Protein AF-A0A1G3DAD6-F1 (afdb_monomer_lite)

Foldseek 3Di:
DQQDQQDFPLVLCVVAVLLVVLCVVLVDDQQQQVYRPSDGLNNSCVVSVHDSVVSSVVSVVSRVVDDHDPDPRDPEDDDPLLVVLQVQLVVLCVPLAPPVVVVLVVVCVVVVHNVPDDVVSVVSNVCSNVCRHVVSNVVSVCQSRVCRRVVHYDPPSVVSVVVD

pLDDT: mean 88.67, std 10.65, range [52.56, 98.38]

Structure (mmCIF, N/CA/C/O backbone):
data_AF-A0A1G3DAD6-F1
#
_entry.id   AF-A0A1G3DAD6-F1
#
loop_
_atom_site.group_PDB
_atom_site.id
_atom_site.type_symbol
_atom_site.label_atom_id
_atom_site.label_alt_id
_atom_site.label_comp_id
_atom_site.label_asym_id
_atom_site.label_entity_id
_atom_site.label_seq_id
_atom_site.pdbx_PDB_ins_code
_atom_site.Cartn_x
_atom_site.Cartn_y
_atom_site.Cartn_z
_atom_site.occupancy
_atom_site.B_iso_or_equiv
_atom_site.auth_seq_id
_atom_site.auth_comp_id
_atom_site.auth_asym_id
_atom_site.auth_atom_id
_atom_site.pdbx_PDB_model_num
ATOM 1 N N . MET A 1 1 ? -19.060 11.931 26.616 1.00 69.62 1 MET A N 1
ATOM 2 C CA . MET A 1 1 ? -18.239 12.428 25.490 1.00 69.62 1 MET A CA 1
ATOM 3 C C . MET A 1 1 ? -19.183 12.743 24.342 1.00 69.62 1 MET A C 1
ATOM 5 O O . MET A 1 1 ? -20.101 11.965 24.143 1.00 69.62 1 MET A O 1
ATOM 9 N N . GLU A 1 2 ? -19.015 13.856 23.628 1.00 86.25 2 GLU A N 1
ATOM 10 C CA . GLU A 1 2 ? -19.844 14.143 22.447 1.00 86.25 2 GLU A CA 1
ATOM 11 C C . GLU A 1 2 ? -19.281 13.398 21.226 1.00 86.25 2 GLU A C 1
ATOM 13 O O . GLU A 1 2 ? -18.128 13.613 20.841 1.00 86.25 2 GLU A O 1
ATOM 18 N N . ILE A 1 3 ? -20.071 12.492 20.642 1.00 91.81 3 ILE A N 1
ATOM 19 C CA . ILE A 1 3 ? -19.693 11.754 19.431 1.00 91.81 3 ILE A CA 1
ATOM 20 C C . ILE A 1 3 ? -19.860 12.676 18.220 1.00 91.81 3 ILE A C 1
ATOM 22 O O . ILE A 1 3 ? -20.946 13.193 17.967 1.00 91.81 3 ILE A O 1
ATOM 26 N N . ASN A 1 4 ? -18.792 12.856 17.445 1.00 94.00 4 ASN A N 1
ATOM 27 C CA . ASN A 1 4 ? -18.797 13.659 16.227 1.00 94.00 4 ASN A CA 1
ATOM 28 C C . ASN A 1 4 ? -18.171 12.901 15.041 1.00 94.00 4 ASN A C 1
ATOM 30 O O . ASN A 1 4 ? -17.656 11.791 15.170 1.00 94.00 4 ASN A O 1
ATOM 34 N N . ARG A 1 5 ? -18.195 13.525 13.856 1.00 93.38 5 ARG A N 1
ATOM 35 C CA . ARG A 1 5 ? -17.753 12.914 12.589 1.00 93.38 5 ARG A CA 1
ATOM 36 C C . ARG A 1 5 ? -16.293 12.452 12.606 1.00 93.38 5 ARG A C 1
ATOM 38 O O . ARG A 1 5 ? -15.958 11.499 11.904 1.00 93.38 5 ARG A O 1
ATOM 45 N N . ASN A 1 6 ? -15.459 13.115 13.405 1.00 94.44 6 ASN A N 1
ATOM 46 C CA . ASN A 1 6 ? -14.029 12.854 13.539 1.00 94.44 6 ASN A CA 1
ATOM 47 C C . ASN A 1 6 ? -13.689 11.964 14.739 1.00 94.44 6 ASN A C 1
ATOM 49 O O . ASN A 1 6 ? -12.517 11.651 14.939 1.00 94.44 6 ASN A O 1
ATOM 53 N N . THR A 1 7 ? -14.677 11.562 15.544 1.00 93.44 7 THR A N 1
ATOM 54 C CA . THR A 1 7 ? -14.458 10.607 16.629 1.00 93.44 7 THR A CA 1
ATOM 55 C C . THR A 1 7 ? -13.886 9.319 16.046 1.00 93.44 7 THR A C 1
ATOM 57 O O . THR A 1 7 ? -14.425 8.768 15.085 1.00 93.44 7 THR A O 1
ATOM 60 N N . ILE A 1 8 ? -12.770 8.865 16.612 1.00 90.94 8 ILE A N 1
ATOM 61 C CA . ILE A 1 8 ? -12.072 7.664 16.165 1.00 90.94 8 ILE A CA 1
ATOM 62 C C . ILE A 1 8 ? -12.725 6.442 16.810 1.00 90.94 8 ILE A C 1
ATOM 64 O O . ILE A 1 8 ? -12.896 6.389 18.028 1.00 90.94 8 ILE A O 1
ATOM 68 N N . ILE A 1 9 ? -13.065 5.442 15.994 1.00 88.38 9 ILE A N 1
ATOM 69 C CA . ILE A 1 9 ? -13.823 4.259 16.431 1.00 88.38 9 ILE A CA 1
ATOM 70 C C . ILE A 1 9 ? -13.104 3.495 17.541 1.00 88.38 9 ILE A C 1
ATOM 72 O O . ILE A 1 9 ? -13.731 3.130 18.531 1.00 88.38 9 ILE A O 1
ATOM 76 N N . LYS A 1 10 ? -11.792 3.272 17.408 1.00 83.12 10 LYS A N 1
ATOM 77 C CA . LYS A 1 10 ? -11.017 2.551 18.430 1.00 83.12 10 LYS A CA 1
ATOM 78 C C . LYS A 1 10 ? -11.041 3.259 19.790 1.00 83.12 10 LYS A C 1
ATOM 80 O O . LYS A 1 10 ? -11.262 2.595 20.794 1.00 83.12 10 LYS A O 1
ATOM 85 N N . ASP A 1 11 ? -10.909 4.585 19.806 1.00 86.62 11 ASP A N 1
ATOM 86 C CA . ASP A 1 11 ? -10.884 5.385 21.034 1.00 86.62 11 ASP A CA 1
ATOM 87 C C . ASP A 1 11 ? -12.281 5.398 21.682 1.00 86.62 11 ASP A C 1
ATOM 89 O O . ASP A 1 11 ? -12.422 5.337 22.906 1.00 86.62 11 ASP A O 1
ATOM 93 N N . LEU A 1 12 ? -13.336 5.411 20.855 1.00 88.94 12 LEU A N 1
ATOM 94 C CA . LEU A 1 12 ? -14.717 5.275 21.315 1.00 88.94 12 LEU A CA 1
ATOM 95 C C . LEU A 1 12 ? -14.983 3.888 21.914 1.00 88.94 12 LEU A C 1
ATOM 97 O O . LEU A 1 12 ? -15.552 3.810 22.992 1.00 88.94 12 LEU A O 1
ATOM 101 N N . ILE A 1 13 ? -14.550 2.802 21.270 1.00 86.25 13 ILE A N 1
ATOM 102 C CA . ILE A 1 13 ? -14.726 1.438 21.801 1.00 86.25 13 ILE A CA 1
ATOM 103 C C . ILE A 1 13 ? -13.905 1.237 23.085 1.00 86.25 13 ILE A C 1
ATOM 105 O O . ILE A 1 13 ? -14.351 0.544 23.997 1.00 86.25 13 ILE A O 1
ATOM 109 N N . GLU A 1 14 ? -12.718 1.842 23.180 1.00 82.88 14 GLU A N 1
ATOM 110 C CA . GLU A 1 14 ? -11.865 1.767 24.372 1.00 82.88 14 GLU A CA 1
ATOM 111 C C . GLU A 1 14 ? -12.500 2.471 25.581 1.00 82.88 14 GLU A C 1
ATOM 113 O O . GLU A 1 14 ? -12.495 1.922 26.686 1.00 82.88 14 GLU A O 1
ATOM 118 N N . SER A 1 15 ? -13.094 3.650 25.363 1.00 87.25 15 SER A N 1
ATOM 119 C CA . SER A 1 15 ? -13.781 4.430 26.404 1.00 87.25 15 SER A CA 1
ATOM 120 C C . SER A 1 15 ? -15.208 3.951 26.707 1.00 87.25 15 SER A C 1
ATOM 122 O O . SER A 1 15 ? -15.651 4.059 27.848 1.00 87.25 15 SER A O 1
ATOM 124 N N . HIS A 1 16 ? -15.903 3.393 25.712 1.00 89.06 16 HIS A N 1
ATOM 125 C CA . HIS A 1 16 ? -17.308 2.980 25.750 1.00 89.06 16 HIS A CA 1
ATOM 126 C C . HIS A 1 16 ? -17.497 1.627 25.047 1.00 89.06 16 HIS A C 1
ATOM 128 O O . HIS A 1 16 ? -17.889 1.548 23.880 1.00 89.06 16 HIS A O 1
ATOM 134 N N . ARG A 1 17 ? -17.214 0.529 25.752 1.00 86.25 17 ARG A N 1
ATOM 135 C CA . ARG A 1 17 ? -17.143 -0.833 25.177 1.00 86.25 17 ARG A CA 1
ATOM 136 C C . ARG A 1 17 ? -18.477 -1.332 24.624 1.00 86.25 17 ARG A C 1
ATOM 138 O O . ARG A 1 17 ? -18.508 -2.092 23.658 1.00 86.25 17 ARG A O 1
ATOM 145 N N . GLU A 1 18 ? -19.574 -0.869 25.208 1.00 88.31 18 GLU A N 1
ATOM 146 C CA . GLU A 1 18 ? -20.958 -1.074 24.783 1.00 88.31 18 GLU A CA 1
ATOM 147 C C . GLU A 1 18 ? -21.203 -0.705 23.309 1.00 88.31 18 GLU A C 1
ATOM 149 O O . GLU A 1 18 ? -21.995 -1.353 22.619 1.00 88.31 18 GLU A O 1
ATOM 154 N N . THR A 1 19 ? -20.458 0.272 22.782 1.00 90.50 19 THR A N 1
ATOM 155 C CA . THR A 1 19 ? -20.590 0.740 21.395 1.00 90.50 19 THR A CA 1
ATOM 156 C C . THR A 1 19 ? -20.178 -0.305 20.360 1.00 90.50 19 THR A C 1
ATOM 158 O O . THR A 1 19 ? -20.648 -0.262 19.221 1.00 90.50 19 THR A O 1
ATOM 161 N N . LEU A 1 20 ? -19.372 -1.306 20.742 1.00 87.00 20 LEU A N 1
ATOM 162 C CA . LEU A 1 20 ? -18.972 -2.390 19.846 1.00 87.00 20 LEU A CA 1
ATOM 163 C C . LEU A 1 20 ? -20.180 -3.113 19.242 1.00 87.00 20 LEU A C 1
ATOM 165 O O . LEU A 1 20 ? -20.150 -3.480 18.068 1.00 87.00 20 LEU A O 1
ATOM 169 N N . ALA A 1 21 ? -21.227 -3.355 20.034 1.00 85.88 21 ALA A N 1
ATOM 170 C CA . ALA A 1 21 ? -22.404 -4.086 19.572 1.00 85.88 21 ALA A CA 1
ATOM 171 C C . ALA A 1 21 ? -23.109 -3.350 18.421 1.00 85.88 21 ALA A C 1
ATOM 173 O O . ALA A 1 21 ? -23.553 -3.985 17.462 1.00 85.88 21 ALA A O 1
ATOM 174 N N . VAL A 1 22 ? -23.132 -2.015 18.482 1.00 90.62 22 VAL A N 1
ATOM 175 C CA . VAL A 1 22 ? -23.671 -1.151 17.425 1.00 90.62 22 VAL A CA 1
ATOM 176 C C . VAL A 1 22 ? -22.814 -1.266 16.169 1.00 90.62 22 VAL A C 1
ATOM 178 O O . VAL A 1 22 ? -23.329 -1.533 15.089 1.00 90.62 22 VAL A O 1
ATOM 181 N N . PHE A 1 23 ? -21.492 -1.166 16.292 1.00 89.25 23 PHE A N 1
ATOM 182 C CA . PHE A 1 23 ? -20.612 -1.326 15.136 1.00 89.25 23 PHE A CA 1
ATOM 183 C C . PHE A 1 23 ? -20.692 -2.731 14.510 1.00 89.25 23 PHE A C 1
ATOM 185 O O . PHE A 1 23 ? -20.735 -2.859 13.285 1.00 89.25 23 PHE A O 1
ATOM 192 N N . LYS A 1 24 ? -20.782 -3.794 15.324 1.00 86.12 24 LYS A N 1
ATOM 193 C CA . LYS A 1 24 ? -20.973 -5.180 14.852 1.00 86.12 24 LYS A CA 1
ATOM 194 C C . LYS A 1 24 ? -22.268 -5.343 14.051 1.00 86.12 24 LYS A C 1
ATOM 196 O O . LYS A 1 24 ? -22.256 -6.047 13.044 1.00 86.12 24 LYS A O 1
ATOM 201 N N . LYS A 1 25 ? -23.360 -4.677 14.453 1.00 89.06 25 LYS A N 1
ATOM 202 C CA . LYS A 1 25 ? -24.635 -4.663 13.708 1.00 89.06 25 LYS A CA 1
ATOM 203 C C . LYS A 1 25 ? -24.457 -4.143 12.276 1.00 89.06 25 LYS A C 1
ATOM 205 O O . LYS A 1 25 ? -25.117 -4.641 11.371 1.00 89.06 25 LYS A O 1
ATOM 210 N N . TYR A 1 26 ? -23.534 -3.207 12.064 1.00 88.81 26 TYR A N 1
ATOM 211 C CA . TYR A 1 26 ? -23.205 -2.634 10.754 1.00 88.81 26 TYR A CA 1
ATOM 212 C C . TYR A 1 26 ? -22.006 -3.305 10.065 1.00 88.81 26 TYR A C 1
ATOM 214 O O . TYR A 1 26 ? -21.357 -2.718 9.200 1.00 88.81 26 TYR A O 1
ATOM 222 N N . ASN A 1 27 ? -21.719 -4.560 10.419 1.00 81.75 27 ASN A N 1
ATOM 223 C CA . ASN A 1 27 ? -20.632 -5.356 9.850 1.00 81.75 27 ASN A CA 1
ATOM 224 C C . ASN A 1 27 ? -19.238 -4.750 10.061 1.00 81.75 27 ASN A C 1
ATOM 226 O O . ASN A 1 27 ? -18.341 -4.991 9.249 1.00 81.75 27 ASN A O 1
ATOM 230 N N . LEU A 1 28 ? -19.017 -3.999 11.149 1.00 76.12 28 LEU A N 1
ATOM 231 C CA . LEU A 1 28 ? -17.650 -3.692 11.552 1.00 76.12 28 LEU A CA 1
ATOM 232 C C . LEU A 1 28 ? -16.946 -5.008 11.885 1.00 76.12 28 LEU A C 1
ATOM 234 O O . LEU A 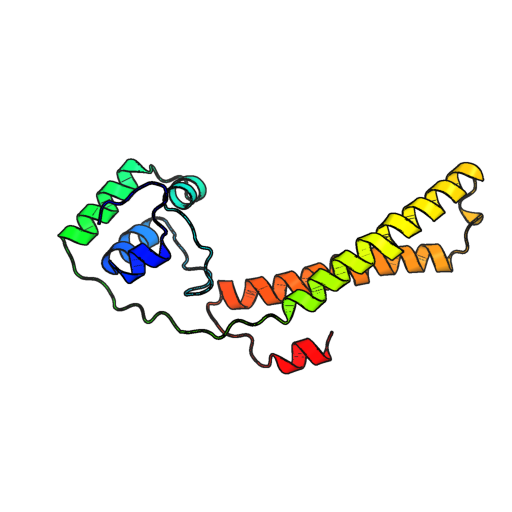1 28 ? -17.181 -5.638 12.919 1.00 76.12 28 LEU A O 1
ATOM 238 N N . VAL A 1 29 ? -16.029 -5.391 11.010 1.00 65.75 29 VAL A N 1
ATOM 239 C CA . VAL A 1 29 ? -14.962 -6.314 11.354 1.00 65.75 29 VAL A CA 1
ATOM 240 C C . VAL A 1 29 ? -13.890 -5.456 12.000 1.00 65.75 29 VAL A C 1
ATOM 242 O O . VAL A 1 29 ? -13.395 -4.528 11.363 1.00 65.75 29 VAL A O 1
ATOM 245 N N . ILE A 1 30 ? -13.504 -5.751 13.244 1.00 63.12 30 ILE A N 1
ATOM 246 C CA . ILE A 1 30 ? -12.297 -5.146 13.821 1.00 63.12 30 ILE A CA 1
ATOM 247 C C . ILE A 1 30 ? -11.089 -5.763 13.099 1.00 63.12 30 ILE A C 1
ATOM 249 O O . ILE A 1 30 ? -10.393 -6.636 13.618 1.00 63.12 30 ILE A O 1
ATOM 253 N N . ALA A 1 31 ? -10.867 -5.352 11.854 1.00 52.56 31 ALA A N 1
ATOM 254 C CA . ALA A 1 31 ? -9.704 -5.721 11.078 1.00 52.56 31 ALA A CA 1
ATOM 255 C C . ALA A 1 31 ? -8.512 -4.978 11.684 1.00 52.56 31 ALA A C 1
ATOM 257 O O . ALA A 1 31 ? -8.415 -3.757 11.598 1.00 52.56 31 ALA A O 1
ATOM 258 N N . GLY A 1 32 ? -7.610 -5.711 12.332 1.00 52.66 32 GLY A N 1
ATOM 259 C CA . GLY A 1 32 ? -6.395 -5.146 12.916 1.00 52.66 32 GLY A CA 1
ATOM 260 C C . GLY A 1 32 ? -6.369 -5.048 14.432 1.00 52.66 32 GLY A C 1
ATOM 261 O O . GLY A 1 32 ? -5.270 -4.912 14.958 1.00 52.66 32 GLY A O 1
ATOM 262 N N . GLY A 1 33 ? -7.497 -5.115 15.147 1.00 64.69 33 GLY A N 1
ATOM 263 C CA . GLY A 1 33 ? -7.503 -4.828 16.592 1.00 64.69 33 GLY A CA 1
ATOM 264 C C . GLY A 1 33 ? -6.833 -3.478 16.889 1.00 64.69 33 GLY A C 1
ATOM 265 O O . GLY A 1 33 ? -7.152 -2.480 16.247 1.00 64.69 33 GLY A O 1
ATOM 266 N N . VAL A 1 34 ? -5.820 -3.467 17.768 1.00 55.28 34 VAL A N 1
ATOM 267 C CA . VAL A 1 34 ? -4.938 -2.300 18.022 1.00 55.28 34 VAL A CA 1
ATOM 268 C C . VAL A 1 34 ? -4.224 -1.749 16.775 1.00 55.28 34 VAL A C 1
ATOM 270 O O . VAL A 1 34 ? -3.755 -0.614 16.787 1.00 55.28 34 VAL A O 1
ATOM 273 N N . ARG A 1 35 ? -4.109 -2.539 15.700 1.00 58.38 35 ARG A N 1
ATOM 274 C CA . ARG A 1 35 ? -3.494 -2.170 14.412 1.00 58.38 35 ARG A CA 1
ATOM 275 C C . ARG A 1 35 ? -4.511 -1.790 13.333 1.00 58.38 35 ARG A C 1
ATOM 277 O O . ARG A 1 35 ? -4.114 -1.633 12.175 1.00 58.38 35 ARG A O 1
ATOM 284 N N . GLY A 1 36 ? -5.798 -1.726 13.675 1.00 66.12 36 GLY A N 1
ATOM 285 C CA . GLY A 1 36 ? -6.812 -1.195 12.773 1.00 66.12 36 GLY A CA 1
ATOM 286 C C . GLY A 1 36 ? -6.504 0.264 12.416 1.00 66.12 36 GLY A C 1
ATOM 287 O O . GLY A 1 36 ? -5.774 0.939 13.151 1.00 66.12 36 GLY A O 1
ATOM 288 N N . PRO A 1 37 ? -6.999 0.766 11.277 1.00 70.94 37 PRO A N 1
ATOM 289 C CA . PRO A 1 37 ? -6.832 2.171 10.933 1.00 70.94 37 PRO A CA 1
ATOM 290 C C . PRO A 1 37 ? -7.437 3.078 12.019 1.00 70.94 37 PRO A C 1
ATOM 292 O O . PRO A 1 37 ? -8.410 2.713 12.680 1.00 70.94 37 PRO A O 1
ATOM 295 N N . ASN A 1 38 ? -6.879 4.284 12.187 1.00 82.88 38 ASN A N 1
ATOM 296 C CA . ASN A 1 38 ? -7.506 5.349 12.979 1.00 82.88 38 ASN A CA 1
ATOM 297 C C . ASN A 1 38 ? -8.717 5.880 12.206 1.00 82.88 38 ASN A C 1
ATOM 299 O O . ASN A 1 38 ? -8.656 6.939 11.586 1.00 82.88 38 ASN A O 1
ATOM 303 N N . GLU A 1 39 ? -9.774 5.081 12.175 1.00 86.62 39 GLU A N 1
ATOM 304 C CA . GLU A 1 39 ? -10.943 5.303 11.343 1.00 86.62 39 GLU A CA 1
ATOM 305 C C . GLU A 1 39 ? -11.929 6.260 12.029 1.00 86.62 39 GLU A C 1
ATOM 307 O O . GLU A 1 39 ? -12.406 5.956 13.129 1.00 86.62 39 GLU A O 1
ATOM 312 N N . PRO A 1 40 ? -12.249 7.412 11.408 1.00 92.88 40 PRO A N 1
ATOM 313 C CA . PRO A 1 40 ? -13.315 8.286 11.881 1.00 92.88 40 PRO A CA 1
ATOM 314 C C . PRO A 1 40 ? -14.696 7.665 11.651 1.00 92.88 40 PRO A C 1
ATOM 316 O O . PRO A 1 40 ? -14.939 7.067 10.601 1.00 92.88 40 PRO A O 1
ATOM 319 N N . ILE A 1 41 ? -15.647 7.903 12.558 1.00 92.19 41 ILE A N 1
ATOM 320 C CA . ILE A 1 41 ? -17.032 7.405 12.431 1.00 92.19 41 ILE A CA 1
ATOM 321 C C . ILE A 1 41 ? -17.680 7.815 11.105 1.00 92.19 41 ILE A C 1
ATOM 323 O O . ILE A 1 41 ? -18.397 7.021 10.500 1.00 92.19 41 ILE A O 1
ATOM 327 N N . ALA A 1 42 ? -17.426 9.030 10.609 1.00 93.19 42 ALA A N 1
ATOM 328 C CA . ALA A 1 42 ? -17.988 9.460 9.330 1.00 93.19 42 ALA A CA 1
ATOM 329 C C . ALA A 1 42 ? -17.452 8.657 8.134 1.00 93.19 42 ALA A C 1
ATOM 331 O O . ALA A 1 42 ? -18.176 8.464 7.156 1.00 93.19 42 ALA A O 1
ATOM 332 N N . PHE A 1 43 ? -16.200 8.195 8.201 1.00 91.69 43 PHE A N 1
ATOM 333 C CA . PHE A 1 43 ? -15.640 7.329 7.170 1.00 91.69 43 PHE A CA 1
ATOM 334 C C . PHE A 1 43 ? -16.296 5.950 7.220 1.00 91.69 43 PHE A C 1
ATOM 336 O O . PHE A 1 43 ? -16.756 5.483 6.183 1.00 91.69 43 PHE A O 1
ATOM 343 N N . PHE A 1 44 ? -16.430 5.365 8.412 1.00 90.50 44 PHE A N 1
ATOM 344 C CA . PHE A 1 44 ? -17.126 4.093 8.609 1.00 90.50 44 PHE A CA 1
ATOM 345 C C . PHE A 1 44 ? -18.565 4.142 8.101 1.00 90.50 44 PHE A C 1
ATOM 347 O O . PHE A 1 44 ? -18.961 3.317 7.285 1.00 90.50 44 PHE A O 1
ATOM 354 N N . ALA A 1 45 ? -19.328 5.157 8.518 1.00 92.31 45 ALA A N 1
ATOM 355 C CA . ALA A 1 45 ? -20.708 5.353 8.086 1.00 92.31 45 ALA A CA 1
ATOM 356 C C . ALA A 1 45 ? -20.807 5.387 6.553 1.00 92.31 45 ALA A C 1
ATOM 358 O O . ALA A 1 45 ? -21.629 4.701 5.957 1.00 92.31 45 ALA A O 1
ATOM 359 N N . LYS A 1 46 ? -19.892 6.107 5.893 1.00 92.25 46 LYS A N 1
ATOM 360 C CA . LYS A 1 46 ? -19.829 6.154 4.430 1.00 92.25 46 LYS A CA 1
ATOM 361 C C . LYS A 1 46 ? -19.427 4.813 3.805 1.00 92.25 46 LYS A C 1
ATOM 363 O O . LYS A 1 46 ? -20.029 4.416 2.815 1.00 92.25 46 LYS A O 1
ATOM 368 N N . ALA A 1 47 ? -18.403 4.148 4.335 1.00 88.50 47 ALA A N 1
ATOM 369 C CA . ALA A 1 47 ? -17.864 2.903 3.787 1.00 88.50 47 ALA A CA 1
ATOM 370 C C . ALA A 1 47 ? -18.826 1.715 3.949 1.00 88.50 47 ALA A C 1
ATOM 372 O O . ALA A 1 47 ? -18.823 0.811 3.120 1.00 88.50 47 ALA A O 1
ATOM 373 N N . HIS A 1 48 ? -19.655 1.745 4.993 1.00 88.25 48 HIS A N 1
ATOM 374 C CA . HIS A 1 48 ? -20.647 0.720 5.315 1.00 88.25 48 HIS A CA 1
ATOM 375 C C . HIS A 1 48 ? -22.077 1.112 4.902 1.00 88.25 48 HIS A C 1
ATOM 377 O O . HIS A 1 48 ? -23.019 0.407 5.256 1.00 88.25 48 HIS A O 1
ATOM 383 N N . GLU A 1 49 ? -22.240 2.223 4.172 1.00 91.25 49 GLU A N 1
ATOM 384 C CA . GLU A 1 49 ? -23.535 2.750 3.709 1.00 91.25 49 GLU A CA 1
ATOM 385 C C . GLU A 1 49 ? -24.572 2.915 4.840 1.00 91.25 49 GLU A C 1
ATOM 387 O O . GLU A 1 49 ? -25.767 2.674 4.674 1.00 91.25 49 GLU A O 1
ATOM 392 N N . VAL A 1 50 ? -24.105 3.352 6.010 1.00 92.12 50 VAL A N 1
ATOM 393 C CA . VAL A 1 50 ? -24.922 3.625 7.196 1.00 92.12 50 VAL A CA 1
ATOM 394 C C . VAL A 1 50 ? -25.161 5.125 7.314 1.00 92.12 50 VAL A C 1
ATOM 396 O O . VAL A 1 50 ? -24.235 5.928 7.183 1.00 92.12 50 VAL A O 1
ATOM 399 N N . ASP A 1 51 ? -26.399 5.518 7.609 1.00 95.06 51 ASP A N 1
ATOM 400 C CA . ASP A 1 51 ? -26.704 6.908 7.936 1.00 95.06 51 ASP A CA 1
ATOM 401 C C . ASP A 1 51 ? -25.971 7.340 9.217 1.00 95.06 51 ASP A C 1
ATOM 403 O O . ASP A 1 51 ? -26.060 6.694 10.264 1.00 95.06 51 ASP A O 1
ATOM 407 N N . TYR A 1 52 ? -25.232 8.446 9.127 1.00 93.81 52 TYR A N 1
ATOM 408 C CA . TYR A 1 52 ? -24.374 8.915 10.213 1.00 93.81 52 TYR A CA 1
ATOM 409 C C . TYR A 1 52 ? -25.180 9.298 11.461 1.00 93.81 52 TYR A C 1
ATOM 411 O O . TYR A 1 52 ? -24.784 8.942 12.570 1.00 93.81 52 TYR A O 1
ATOM 419 N N . ASP A 1 53 ? -26.302 10.001 11.297 1.00 95.12 53 ASP A N 1
ATOM 420 C CA . ASP A 1 53 ? -27.090 10.495 12.430 1.00 95.12 53 ASP A CA 1
ATOM 421 C C . ASP A 1 53 ? -27.785 9.335 13.160 1.00 95.12 53 ASP A C 1
ATOM 423 O O . ASP A 1 53 ? -27.795 9.279 14.392 1.00 95.12 53 ASP A O 1
ATOM 427 N N . THR A 1 54 ? -28.273 8.350 12.404 1.00 94.81 54 THR A N 1
ATOM 428 C CA . THR A 1 54 ? -28.806 7.089 12.934 1.00 94.81 54 THR A CA 1
ATOM 429 C C . THR A 1 54 ? -27.740 6.313 13.706 1.00 94.81 54 THR A C 1
ATOM 431 O O . THR A 1 54 ? -27.993 5.877 14.829 1.00 94.81 54 THR A O 1
ATOM 434 N N . LEU A 1 55 ? -26.530 6.183 13.151 1.00 94.44 55 LEU A N 1
ATOM 435 C CA . LEU A 1 55 ? -25.416 5.514 13.823 1.00 94.44 55 LEU A CA 1
ATOM 436 C C . LEU A 1 55 ? -25.060 6.205 15.146 1.00 94.44 55 LEU A C 1
ATOM 438 O O . LEU A 1 55 ? -24.944 5.540 16.172 1.00 94.44 55 LEU A O 1
ATOM 442 N N . VAL A 1 56 ? -24.918 7.534 15.151 1.00 95.62 56 VAL A N 1
ATOM 443 C CA . VAL A 1 56 ? -24.602 8.301 16.368 1.00 95.62 56 VAL A CA 1
ATOM 444 C C . VAL A 1 56 ? -25.696 8.162 17.420 1.00 95.62 56 VAL A C 1
ATOM 446 O O . VAL A 1 56 ? -25.389 8.025 18.604 1.00 95.62 56 VAL A O 1
ATOM 449 N N . LYS A 1 57 ? -26.967 8.159 17.010 1.00 95.31 57 LYS A N 1
ATOM 450 C CA . LYS A 1 57 ? -28.086 7.925 17.923 1.00 95.31 57 LYS A CA 1
ATOM 451 C C . LYS A 1 57 ? -27.974 6.557 18.602 1.00 95.31 57 LYS A C 1
ATOM 453 O O . LYS A 1 57 ? -28.004 6.497 19.826 1.00 95.31 57 LYS A O 1
ATOM 458 N N . GLU A 1 58 ? -27.773 5.486 17.834 1.00 94.38 58 GLU A N 1
ATOM 459 C CA . GLU A 1 58 ? -27.629 4.131 18.386 1.00 94.38 58 GLU A CA 1
ATOM 460 C C . GLU A 1 58 ? -26.398 3.991 19.295 1.00 94.38 58 GLU A C 1
ATOM 462 O O . GLU A 1 58 ? -26.453 3.297 20.310 1.00 94.38 58 GLU A O 1
ATOM 467 N N . LEU A 1 59 ? -25.291 4.669 18.967 1.00 93.94 59 LEU A N 1
ATOM 468 C CA . LEU A 1 59 ? -24.096 4.705 19.814 1.00 93.94 59 LEU A CA 1
ATOM 469 C C . LEU A 1 59 ? -24.376 5.379 21.163 1.00 93.94 59 LEU A C 1
ATOM 471 O O . LEU A 1 59 ? -23.978 4.847 22.196 1.00 93.94 59 LEU A O 1
ATOM 475 N N . ASN A 1 60 ? -25.079 6.515 21.171 1.00 95.19 60 ASN A N 1
ATOM 476 C CA . ASN A 1 60 ? -25.461 7.190 22.413 1.00 95.19 60 ASN A CA 1
ATOM 477 C C . ASN A 1 60 ? -26.443 6.347 23.242 1.00 95.19 60 ASN A C 1
ATOM 479 O O . ASN A 1 60 ? -26.250 6.208 24.446 1.00 95.19 60 ASN A O 1
ATOM 483 N N . GLU A 1 61 ? -27.438 5.720 22.607 1.00 94.25 61 GLU A N 1
ATOM 484 C CA . GLU A 1 61 ? -28.373 4.807 23.285 1.00 94.25 61 GLU A CA 1
ATOM 485 C C . GLU A 1 61 ? -27.645 3.614 23.927 1.00 94.25 61 GLU A C 1
ATOM 487 O O . GLU A 1 61 ? -27.983 3.198 25.038 1.00 94.25 61 GLU A O 1
ATOM 492 N N . ALA A 1 62 ? -26.621 3.068 23.260 1.00 91.88 62 ALA A N 1
ATOM 493 C CA . ALA A 1 62 ? -25.790 2.008 23.825 1.00 91.88 62 ALA A CA 1
ATOM 494 C C . ALA A 1 62 ? -25.025 2.487 25.070 1.00 91.88 62 ALA A C 1
ATOM 496 O O . ALA A 1 62 ? -25.027 1.783 26.079 1.00 91.88 62 ALA A O 1
ATOM 497 N N . ILE A 1 63 ? -24.438 3.690 25.019 1.00 92.88 63 ILE A N 1
ATOM 498 C CA . ILE A 1 63 ? -23.734 4.322 26.150 1.00 92.88 63 ILE A CA 1
ATOM 499 C C . ILE A 1 63 ? -24.672 4.532 27.344 1.00 92.88 63 ILE A C 1
ATOM 501 O O . ILE A 1 63 ? -24.307 4.216 28.474 1.00 92.88 63 ILE A O 1
ATOM 505 N N . GLU A 1 64 ? -25.891 5.023 27.111 1.00 92.69 64 GLU A N 1
ATOM 506 C CA . GLU A 1 64 ? -26.883 5.246 28.172 1.00 92.69 64 GLU A CA 1
ATOM 507 C C . GLU A 1 64 ? -27.360 3.944 28.816 1.00 92.69 64 GLU A C 1
ATOM 509 O O . GLU A 1 64 ? -27.497 3.859 30.038 1.00 92.69 64 GLU A O 1
ATOM 514 N N . LYS A 1 65 ? -27.613 2.917 27.997 1.00 91.00 65 LYS A N 1
ATOM 515 C CA . LYS A 1 65 ? -28.045 1.602 28.478 1.00 91.00 65 LYS A CA 1
ATOM 516 C C . LYS A 1 65 ? -26.953 0.913 29.296 1.00 91.00 65 LYS A C 1
ATOM 518 O O . LYS A 1 65 ? -27.265 0.167 30.227 1.00 91.00 65 LYS A O 1
ATOM 523 N N . GLY A 1 66 ? -25.694 1.167 28.944 1.00 84.38 66 GLY A N 1
ATOM 524 C CA . GLY A 1 66 ? -24.530 0.535 29.538 1.00 84.38 66 GLY A CA 1
ATOM 525 C C . GLY A 1 66 ? -24.486 -0.980 29.317 1.00 84.38 66 GLY A C 1
ATOM 526 O O . GLY A 1 66 ? -25.352 -1.592 28.685 1.00 84.38 66 GLY A O 1
ATOM 527 N N . GLY A 1 67 ? -23.445 -1.597 29.877 1.00 76.12 67 GLY A N 1
ATOM 528 C CA . GLY A 1 67 ? -23.162 -3.020 29.700 1.00 76.12 67 GLY A CA 1
ATOM 529 C C . GLY A 1 67 ? -22.478 -3.325 28.366 1.00 76.12 67 GLY A C 1
ATOM 530 O O . GLY A 1 67 ? -22.738 -2.711 27.347 1.00 76.12 67 GLY A O 1
ATOM 531 N N . GLY A 1 68 ? -21.580 -4.301 28.351 1.00 67.75 68 GLY A N 1
ATOM 532 C CA . GLY A 1 68 ? -20.824 -4.654 27.156 1.00 67.75 68 GLY A CA 1
ATOM 533 C C . GLY A 1 68 ? -19.921 -5.839 27.437 1.00 67.75 68 GLY A C 1
ATOM 534 O O . GLY A 1 68 ? -19.511 -6.061 28.578 1.00 67.75 68 GLY A O 1
ATOM 535 N N . GLU A 1 69 ? -19.629 -6.626 26.407 1.00 65.00 69 GLU A N 1
ATOM 536 C CA . GLU A 1 69 ? -18.641 -7.690 26.541 1.00 65.00 69 GLU A CA 1
ATOM 537 C C . GLU A 1 69 ? -17.257 -7.082 26.772 1.00 65.00 69 GLU A C 1
ATOM 539 O O . GLU A 1 69 ? -16.863 -6.104 26.130 1.00 65.00 69 GLU A O 1
ATOM 544 N N . HIS A 1 70 ? -16.493 -7.688 27.679 1.00 62.44 70 HIS A N 1
ATOM 545 C CA . HIS A 1 70 ? -15.083 -7.369 27.807 1.00 62.44 70 HIS A CA 1
ATOM 546 C C . HIS A 1 70 ? -14.356 -7.862 26.552 1.00 62.44 70 HIS A C 1
ATOM 548 O O . HIS A 1 70 ? -14.039 -9.045 26.437 1.00 62.44 70 HIS A O 1
ATOM 554 N N . ILE A 1 71 ? -14.063 -6.960 25.617 1.00 64.19 71 ILE A N 1
ATOM 555 C CA . ILE A 1 71 ? -13.125 -7.262 24.539 1.00 64.19 71 ILE A CA 1
ATOM 556 C C . ILE A 1 71 ? -11.727 -7.142 25.126 1.00 64.19 71 ILE A C 1
ATOM 558 O O . ILE A 1 71 ? -11.268 -6.048 25.456 1.00 64.19 71 ILE A O 1
ATOM 562 N N . GLU A 1 72 ? -11.038 -8.266 25.265 1.00 63.44 72 GLU A N 1
ATOM 563 C CA . GLU A 1 72 ? -9.593 -8.221 25.422 1.00 63.44 72 GLU A CA 1
ATOM 564 C C . GLU A 1 72 ? -9.014 -7.770 24.080 1.00 63.44 72 GLU A C 1
ATOM 566 O O . GLU A 1 72 ? -9.084 -8.494 23.087 1.00 63.44 72 GLU A O 1
ATOM 571 N N . ILE A 1 73 ? -8.525 -6.531 24.014 1.00 64.31 73 ILE A N 1
ATOM 572 C CA . ILE A 1 73 ? -7.811 -6.061 22.833 1.00 64.31 73 ILE A CA 1
ATOM 573 C C . ILE A 1 73 ? -6.369 -6.554 22.994 1.00 64.31 73 ILE A C 1
ATOM 575 O O . ILE A 1 73 ? -5.658 -6.046 23.865 1.00 64.31 73 ILE A O 1
ATOM 579 N N . PRO A 1 74 ? -5.920 -7.558 22.219 1.00 64.62 74 PRO A N 1
ATOM 580 C CA . PRO A 1 74 ? -4.579 -8.087 22.388 1.00 64.62 74 PRO A CA 1
ATOM 581 C C . PRO A 1 74 ? -3.561 -6.995 22.058 1.00 64.62 74 PRO A C 1
ATOM 583 O O . PRO A 1 74 ? -3.623 -6.359 21.002 1.00 64.62 74 PRO A O 1
ATOM 586 N N . MET A 1 75 ? -2.612 -6.779 22.966 1.00 67.25 75 MET A N 1
ATOM 587 C CA . MET A 1 75 ? -1.470 -5.908 22.717 1.00 67.25 75 MET A CA 1
ATOM 588 C C . MET A 1 75 ? -0.499 -6.661 21.805 1.00 67.25 75 MET A C 1
ATOM 590 O O . MET A 1 75 ? 0.201 -7.565 22.248 1.00 67.25 75 MET A O 1
ATOM 594 N N . LEU A 1 76 ? -0.516 -6.333 20.512 1.00 72.81 76 LEU A N 1
ATOM 595 C CA . LEU A 1 76 ? 0.306 -6.994 19.497 1.00 72.81 76 LEU A CA 1
ATOM 596 C C . LEU A 1 76 ? 1.516 -6.123 19.144 1.00 72.81 76 LEU A C 1
ATOM 598 O O . LEU A 1 76 ? 1.358 -4.965 18.756 1.00 72.81 76 LEU A O 1
ATOM 602 N N . GLU A 1 77 ? 2.718 -6.688 19.180 1.00 79.56 77 GLU A N 1
ATOM 603 C CA . GLU A 1 77 ? 3.956 -5.980 18.843 1.00 79.56 77 GLU A CA 1
ATOM 604 C C . GLU A 1 77 ? 4.015 -5.707 17.335 1.00 79.56 77 GLU A C 1
ATOM 606 O O . GLU A 1 77 ? 3.952 -6.644 16.543 1.00 79.56 77 GLU A O 1
ATOM 611 N N . GLU A 1 78 ? 4.138 -4.453 16.898 1.00 74.88 78 GLU A N 1
ATOM 612 C CA . GLU A 1 78 ? 4.193 -4.098 15.472 1.00 74.88 78 GLU A CA 1
ATOM 613 C C . GLU A 1 78 ? 5.357 -4.794 14.733 1.00 74.88 78 GLU A C 1
ATOM 615 O O . GLU A 1 78 ? 6.491 -4.795 15.201 1.00 74.88 78 GLU A O 1
ATOM 620 N N . ASP A 1 79 ? 5.086 -5.360 13.550 1.00 83.50 79 ASP A N 1
ATOM 621 C CA . ASP A 1 79 ? 6.121 -5.887 12.652 1.00 83.50 79 ASP A CA 1
ATOM 622 C C . ASP A 1 79 ? 6.302 -4.957 11.445 1.00 83.50 79 ASP A C 1
ATOM 624 O O . ASP A 1 79 ? 5.333 -4.621 10.755 1.00 83.50 79 ASP A O 1
ATOM 628 N N . LYS A 1 80 ? 7.553 -4.562 11.187 1.00 87.94 80 LYS A N 1
ATOM 629 C CA . LYS A 1 80 ? 7.970 -3.669 10.093 1.00 87.94 80 LYS A CA 1
ATOM 630 C C . LYS A 1 80 ? 8.752 -4.381 8.988 1.00 87.94 80 LYS A C 1
ATOM 632 O O . LYS A 1 80 ? 9.242 -3.730 8.069 1.00 87.94 80 LYS A O 1
ATOM 637 N N . SER A 1 81 ? 8.829 -5.713 9.026 1.00 90.44 81 SER A N 1
ATOM 638 C CA . SER A 1 81 ? 9.459 -6.538 7.982 1.00 90.44 81 SER A CA 1
ATOM 639 C C . SER A 1 81 ? 8.937 -6.204 6.578 1.00 90.44 81 SER A C 1
ATOM 641 O O . SER A 1 81 ? 9.713 -6.165 5.625 1.00 90.44 81 SER A O 1
ATOM 643 N N . TYR A 1 82 ? 7.646 -5.870 6.459 1.00 91.88 82 TYR A N 1
ATOM 644 C CA . TYR A 1 82 ? 7.007 -5.477 5.200 1.00 91.88 82 TYR A CA 1
ATOM 645 C C . TYR A 1 82 ? 7.643 -4.247 4.527 1.00 91.88 82 TYR A C 1
ATOM 647 O O . TYR A 1 82 ? 7.640 -4.155 3.298 1.00 91.88 82 TYR A O 1
ATOM 655 N N . GLU A 1 83 ? 8.204 -3.308 5.301 1.00 93.50 83 GLU A N 1
ATOM 656 C CA . GLU A 1 83 ? 8.744 -2.057 4.762 1.00 93.50 83 GLU A CA 1
ATOM 657 C C . GLU A 1 83 ? 9.910 -2.304 3.807 1.00 93.50 83 GLU A C 1
ATOM 659 O O . GLU A 1 83 ? 10.040 -1.592 2.814 1.00 93.50 83 GLU A O 1
ATOM 664 N N . LYS A 1 84 ? 10.750 -3.309 4.090 1.00 94.94 84 LYS A N 1
ATOM 665 C CA . LYS A 1 84 ? 11.903 -3.649 3.245 1.00 94.94 84 LYS A CA 1
ATOM 666 C C . LYS A 1 84 ? 11.444 -4.055 1.848 1.00 94.94 84 LYS A C 1
ATOM 668 O O . LYS A 1 84 ? 11.936 -3.519 0.862 1.00 94.94 84 LYS A O 1
ATOM 67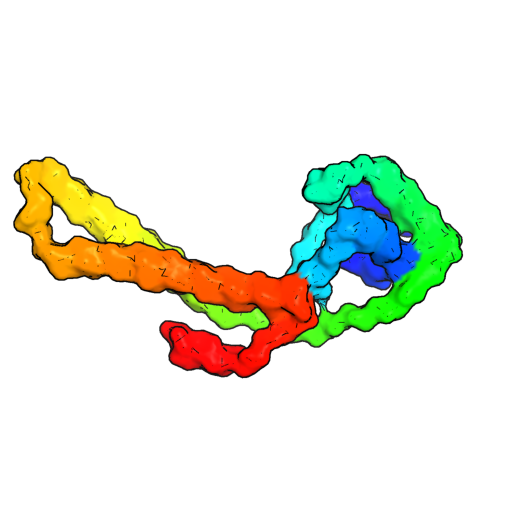3 N N . PHE A 1 85 ? 10.444 -4.930 1.775 1.00 96.62 85 PHE A N 1
ATOM 674 C CA . PHE A 1 85 ? 9.869 -5.395 0.516 1.00 96.62 85 PHE A CA 1
ATOM 675 C C . PHE A 1 85 ? 9.272 -4.237 -0.292 1.00 96.62 85 PHE A C 1
ATOM 677 O O . PHE A 1 85 ? 9.623 -4.065 -1.455 1.00 96.62 85 PHE A O 1
ATOM 684 N N . VAL A 1 86 ? 8.439 -3.393 0.329 1.00 96.88 86 VAL A N 1
ATOM 685 C CA . VAL A 1 86 ? 7.789 -2.271 -0.374 1.00 96.88 86 VAL A CA 1
ATOM 686 C C . VAL A 1 86 ? 8.802 -1.209 -0.811 1.00 96.88 86 VAL A C 1
ATOM 688 O O . VAL A 1 86 ? 8.757 -0.759 -1.955 1.00 96.88 86 VAL A O 1
ATOM 691 N N . LYS A 1 87 ? 9.746 -0.818 0.056 1.00 97.38 87 LYS A N 1
ATOM 692 C CA . LYS A 1 87 ? 10.779 0.173 -0.295 1.00 97.38 87 LYS A CA 1
ATOM 693 C C . LYS A 1 87 ? 11.640 -0.319 -1.455 1.00 97.38 87 LYS A C 1
ATOM 695 O O . LYS A 1 87 ? 11.879 0.436 -2.393 1.00 97.38 87 LYS A O 1
ATOM 700 N N . THR A 1 88 ? 12.047 -1.584 -1.437 1.00 97.38 88 THR A N 1
ATOM 701 C CA . THR A 1 88 ? 12.843 -2.173 -2.520 1.00 97.38 88 THR A CA 1
ATOM 702 C C . THR A 1 88 ? 12.040 -2.317 -3.802 1.00 97.38 88 THR A C 1
ATOM 704 O O . THR A 1 88 ? 12.565 -2.008 -4.868 1.00 97.38 88 THR A O 1
ATOM 707 N N . ALA A 1 89 ? 10.755 -2.665 -3.718 1.00 98.06 89 ALA A N 1
ATOM 708 C CA . ALA A 1 89 ? 9.865 -2.665 -4.873 1.00 98.06 89 ALA A CA 1
ATOM 709 C C . ALA A 1 89 ? 9.770 -1.279 -5.530 1.00 98.06 89 ALA A C 1
ATOM 711 O O . ALA A 1 89 ? 9.833 -1.168 -6.754 1.00 98.06 89 ALA A O 1
ATOM 712 N N . ILE A 1 90 ? 9.672 -0.217 -4.720 1.00 98.19 90 ILE A N 1
ATOM 713 C CA . ILE A 1 90 ? 9.658 1.173 -5.196 1.00 98.19 90 ILE A CA 1
ATOM 714 C C . ILE A 1 90 ? 11.005 1.547 -5.832 1.00 98.19 90 ILE A C 1
ATOM 716 O O . ILE A 1 90 ? 11.043 2.135 -6.911 1.00 98.19 90 ILE A O 1
ATOM 720 N N . ILE A 1 91 ? 12.126 1.187 -5.206 1.00 98.19 91 ILE A N 1
ATOM 721 C CA . ILE A 1 91 ? 13.455 1.466 -5.765 1.00 98.19 91 ILE A CA 1
ATOM 722 C C . ILE A 1 91 ? 13.629 0.752 -7.111 1.00 98.19 91 ILE A C 1
ATOM 724 O O . ILE A 1 91 ? 14.027 1.383 -8.091 1.00 98.19 91 ILE A O 1
ATOM 728 N N . LEU A 1 92 ? 13.300 -0.540 -7.191 1.00 98.06 92 LEU A N 1
ATOM 729 C CA . LEU A 1 92 ? 13.443 -1.329 -8.415 1.00 98.06 92 LEU A CA 1
ATOM 730 C C . LEU A 1 92 ? 12.503 -0.849 -9.520 1.00 98.06 92 LEU A C 1
ATOM 732 O O . LEU A 1 92 ? 12.948 -0.722 -10.663 1.00 98.06 92 LEU A O 1
ATOM 736 N N . THR A 1 93 ? 11.247 -0.519 -9.194 1.00 97.94 93 THR A N 1
ATOM 737 C CA . THR A 1 93 ? 10.312 0.005 -10.197 1.00 97.94 93 THR A CA 1
ATOM 738 C C . THR A 1 93 ? 10.757 1.359 -10.721 1.00 97.94 93 THR A C 1
ATOM 740 O O . THR A 1 93 ? 10.745 1.558 -11.924 1.00 97.94 93 THR A O 1
ATOM 743 N N . LEU A 1 94 ? 11.233 2.282 -9.883 1.00 98.06 94 LEU A N 1
ATOM 744 C CA . LEU A 1 94 ? 11.634 3.605 -10.370 1.00 98.06 94 LEU A CA 1
ATOM 745 C C . LEU A 1 94 ? 12.953 3.565 -11.156 1.00 98.06 94 LEU A C 1
ATOM 747 O O . LEU A 1 94 ? 13.119 4.334 -12.101 1.00 98.06 94 LEU A O 1
ATOM 751 N N . THR A 1 95 ? 13.871 2.655 -10.819 1.00 97.19 95 THR A N 1
ATOM 752 C CA . THR A 1 95 ? 15.194 2.548 -11.459 1.00 97.19 95 THR A CA 1
ATOM 753 C C . THR A 1 95 ? 15.185 1.622 -12.683 1.00 97.19 95 THR A C 1
ATOM 755 O O . THR A 1 95 ? 14.931 2.070 -13.802 1.00 97.19 95 THR A O 1
ATOM 758 N N . VAL A 1 96 ? 15.464 0.329 -12.492 1.00 95.19 96 VAL A N 1
ATOM 759 C CA . VAL A 1 96 ? 15.621 -0.675 -13.563 1.00 95.19 96 VAL A CA 1
ATOM 760 C C . VAL A 1 96 ? 14.280 -1.014 -14.232 1.00 95.19 96 VAL A C 1
ATOM 762 O O . VAL A 1 96 ? 14.234 -1.442 -15.385 1.00 95.19 96 VAL A O 1
ATOM 765 N N . GLY A 1 97 ? 13.170 -0.766 -13.539 1.00 96.31 97 GLY A N 1
ATOM 766 C CA . GLY A 1 97 ? 11.837 -0.818 -14.112 1.00 96.31 97 GLY A CA 1
ATOM 767 C C . GLY A 1 97 ? 11.588 0.331 -15.094 1.00 96.31 97 GLY A C 1
ATOM 768 O O . GLY A 1 97 ? 11.762 0.187 -16.300 1.00 96.31 97 GLY A O 1
ATOM 769 N N .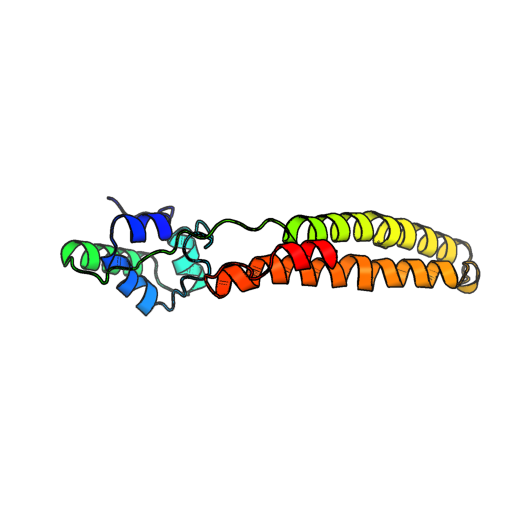 VAL A 1 98 ? 11.121 1.466 -14.592 1.00 97.62 98 VAL A N 1
ATOM 770 C CA . VAL A 1 98 ? 10.578 2.586 -15.363 1.00 97.62 98 VAL A CA 1
ATOM 771 C C . VAL A 1 98 ? 11.681 3.379 -16.048 1.00 97.62 98 VAL A C 1
ATOM 773 O O . VAL A 1 98 ? 11.621 3.540 -17.262 1.00 97.62 98 VAL A O 1
ATOM 776 N N . THR A 1 99 ? 12.697 3.850 -15.319 1.00 97.88 99 THR A N 1
ATOM 777 C CA . THR A 1 99 ? 13.729 4.721 -15.911 1.00 97.88 99 THR A CA 1
ATOM 778 C C . THR A 1 99 ? 14.529 3.982 -16.980 1.00 97.88 99 THR A C 1
ATOM 780 O O . THR A 1 99 ? 14.643 4.447 -18.113 1.00 97.88 99 THR A O 1
ATOM 783 N N . PHE A 1 100 ? 15.045 2.798 -16.653 1.00 97.44 100 PHE A N 1
ATOM 784 C CA . PHE A 1 100 ? 15.804 1.993 -17.607 1.00 97.44 100 PHE A CA 1
ATOM 785 C C . PHE A 1 100 ? 14.937 1.526 -18.786 1.00 97.44 100 PHE A C 1
ATOM 787 O O . PHE A 1 100 ? 15.363 1.624 -19.938 1.00 97.44 100 PHE A O 1
ATOM 794 N N . GLY A 1 101 ? 13.693 1.109 -18.523 1.00 97.56 101 GLY A N 1
ATOM 795 C CA . GLY A 1 101 ? 12.730 0.761 -19.569 1.00 97.56 101 GLY A CA 1
ATOM 796 C C . GLY A 1 101 ? 12.440 1.925 -20.519 1.00 97.56 101 GLY A C 1
ATOM 797 O O . GLY A 1 101 ? 12.464 1.744 -21.734 1.00 97.56 101 GLY A O 1
ATOM 798 N N . ALA A 1 102 ? 12.246 3.134 -19.987 1.00 98.12 102 ALA A N 1
ATOM 799 C CA . ALA A 1 102 ? 12.000 4.335 -20.780 1.00 98.12 102 ALA A CA 1
ATOM 800 C C . ALA A 1 102 ? 13.200 4.702 -21.665 1.00 98.12 102 ALA A C 1
ATOM 802 O O . ALA A 1 102 ? 13.013 5.047 -22.833 1.00 98.12 102 ALA A O 1
ATOM 803 N N . ILE A 1 103 ? 14.430 4.580 -21.149 1.00 98.12 103 ILE A N 1
ATOM 804 C CA . ILE A 1 103 ? 15.657 4.804 -21.929 1.00 98.12 103 ILE A CA 1
ATOM 805 C C . ILE A 1 103 ? 15.740 3.811 -23.092 1.00 98.12 103 ILE A C 1
ATOM 807 O O . ILE A 1 103 ? 15.940 4.221 -24.237 1.00 98.12 103 ILE A O 1
ATOM 811 N N . MET A 1 104 ? 15.552 2.514 -22.825 1.00 97.44 104 MET A N 1
ATOM 812 C CA . MET A 1 104 ? 15.610 1.491 -23.873 1.00 97.44 104 MET A CA 1
ATOM 813 C C . MET A 1 104 ? 14.512 1.672 -24.916 1.00 97.44 104 MET A C 1
ATOM 815 O O . MET A 1 104 ? 14.789 1.600 -26.111 1.00 97.44 104 MET A O 1
ATOM 819 N N . LEU A 1 105 ? 13.282 1.956 -24.482 1.00 97.19 105 LEU A N 1
ATOM 820 C CA . LEU A 1 105 ? 12.165 2.200 -25.387 1.00 97.19 105 LEU A CA 1
ATOM 821 C C . LEU A 1 105 ? 12.416 3.428 -26.270 1.00 97.19 105 LEU A C 1
ATOM 823 O O . LEU A 1 105 ? 12.183 3.374 -27.475 1.00 97.19 105 LEU A O 1
ATOM 827 N N . SER A 1 106 ? 12.957 4.505 -25.694 1.00 98.12 106 SER A N 1
ATOM 828 C CA . SER A 1 106 ? 13.335 5.711 -26.442 1.00 98.12 106 SER A CA 1
ATOM 829 C C . SER A 1 106 ? 14.406 5.405 -27.489 1.00 98.12 106 SER A C 1
ATOM 831 O O . SER A 1 106 ? 14.308 5.853 -28.629 1.00 98.12 106 SER A O 1
ATOM 833 N N . TYR A 1 107 ? 15.406 4.593 -27.140 1.00 97.94 107 TYR A N 1
ATOM 834 C CA . TYR A 1 107 ? 16.442 4.177 -28.082 1.00 97.94 107 TYR A CA 1
ATOM 835 C C . TYR A 1 107 ? 15.882 3.318 -29.224 1.00 97.94 107 TYR A C 1
ATOM 837 O O . TYR A 1 107 ? 16.185 3.576 -30.390 1.00 97.94 107 TYR A O 1
ATOM 845 N N . ILE A 1 108 ? 15.022 2.346 -28.902 1.00 98.12 108 ILE A N 1
ATOM 846 C CA . ILE A 1 108 ? 14.321 1.512 -29.890 1.00 98.12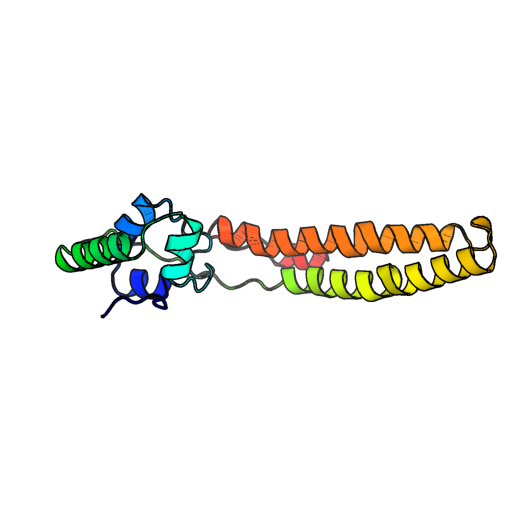 108 ILE A CA 1
ATOM 847 C C . ILE A 1 108 ? 13.515 2.389 -30.851 1.00 98.12 108 ILE A C 1
ATOM 849 O O . ILE A 1 108 ? 13.567 2.167 -32.061 1.00 98.12 108 ILE A O 1
ATOM 853 N N . ALA A 1 109 ? 12.816 3.401 -30.331 1.00 98.06 109 ALA A N 1
ATOM 854 C CA . ALA A 1 109 ? 12.039 4.339 -31.133 1.00 98.06 109 ALA A CA 1
ATOM 855 C C . ALA A 1 109 ? 12.929 5.174 -32.068 1.00 98.06 109 ALA A C 1
ATOM 857 O O . ALA A 1 109 ? 12.636 5.268 -33.255 1.00 98.06 109 ALA A O 1
ATOM 858 N N . ILE A 1 110 ? 14.052 5.709 -31.574 1.00 98.38 110 ILE A N 1
ATOM 859 C CA . ILE A 1 110 ? 15.015 6.472 -32.392 1.00 98.38 110 ILE A CA 1
ATOM 860 C C . ILE A 1 110 ? 15.613 5.602 -33.506 1.00 98.38 110 ILE A C 1
ATOM 862 O O . ILE A 1 110 ? 15.824 6.075 -34.621 1.00 98.38 110 ILE A O 1
ATOM 866 N N . LYS A 1 111 ? 15.906 4.328 -33.220 1.00 97.75 111 LYS A N 1
ATOM 867 C CA . LYS A 1 111 ? 16.462 3.387 -34.203 1.00 97.75 111 LYS A CA 1
ATOM 868 C C . LYS A 1 111 ? 15.414 2.742 -35.106 1.00 97.75 111 LYS A C 1
ATOM 870 O O . LYS A 1 111 ? 15.808 2.079 -36.063 1.00 97.75 111 LYS A O 1
ATOM 875 N N . LEU A 1 112 ? 14.124 2.901 -34.796 1.00 97.38 112 LEU A N 1
ATOM 876 C CA . LEU A 1 112 ? 13.001 2.212 -35.442 1.00 97.38 112 LEU A CA 1
ATOM 877 C C . LEU A 1 112 ? 13.233 0.695 -35.575 1.00 97.38 112 LEU A C 1
ATOM 879 O O . LEU A 1 112 ? 12.814 0.062 -36.541 1.00 97.38 112 LEU A O 1
ATOM 883 N N . ASN A 1 113 ? 13.942 0.105 -34.610 1.00 97.00 113 ASN A N 1
ATOM 884 C CA . ASN A 1 113 ? 14.345 -1.294 -34.650 1.00 97.00 113 ASN A CA 1
ATOM 885 C C . ASN A 1 113 ? 14.389 -1.867 -33.234 1.00 97.00 113 ASN A C 1
ATOM 887 O O . ASN A 1 113 ? 15.235 -1.489 -32.423 1.00 97.00 113 ASN A O 1
ATOM 891 N N . PHE A 1 114 ? 13.506 -2.821 -32.954 1.00 94.12 114 PHE A N 1
ATOM 892 C CA . PHE A 1 114 ? 13.441 -3.504 -31.662 1.00 94.12 114 PHE A CA 1
ATOM 893 C C . PHE A 1 114 ? 14.729 -4.270 -31.330 1.00 94.12 114 PHE A C 1
ATOM 895 O O . PHE A 1 114 ? 15.180 -4.264 -30.189 1.00 94.12 114 PHE A O 1
ATOM 902 N N . ASN A 1 115 ? 15.382 -4.846 -32.342 1.00 96.19 115 ASN A N 1
ATOM 903 C CA . ASN A 1 115 ? 16.608 -5.633 -32.184 1.00 96.19 115 ASN A CA 1
ATOM 904 C C . ASN A 1 115 ? 17.861 -4.760 -31.994 1.00 96.19 115 ASN A C 1
ATOM 906 O O . ASN A 1 115 ? 18.977 -5.273 -31.982 1.00 96.19 115 ASN A O 1
ATOM 910 N N . SER A 1 116 ? 17.699 -3.437 -31.870 1.00 96.31 116 SER A N 1
ATOM 911 C CA . SER A 1 116 ? 18.800 -2.507 -31.595 1.00 96.31 116 SER A CA 1
ATOM 912 C C . SER A 1 116 ? 19.299 -2.561 -30.143 1.00 96.31 116 SER A C 1
ATOM 914 O O . SER A 1 116 ? 20.347 -1.998 -29.836 1.00 96.31 116 SER A O 1
ATOM 916 N N . ILE A 1 117 ? 18.574 -3.255 -29.260 1.00 96.69 117 ILE A N 1
ATOM 917 C CA . ILE A 1 117 ? 18.918 -3.479 -27.855 1.00 96.69 117 ILE A CA 1
ATOM 918 C C . ILE A 1 117 ? 19.190 -4.968 -27.624 1.00 96.69 117 ILE A C 1
ATOM 920 O O . ILE A 1 117 ? 18.514 -5.835 -28.174 1.00 96.69 117 ILE A O 1
ATOM 924 N N . TYR A 1 118 ? 20.156 -5.277 -26.756 1.00 96.81 118 TYR A N 1
ATOM 925 C CA . TYR A 1 118 ? 20.413 -6.652 -26.336 1.00 96.81 118 TYR A CA 1
ATOM 926 C C . TYR A 1 118 ? 19.197 -7.247 -25.618 1.00 96.81 118 TYR A C 1
ATOM 928 O O . TYR A 1 118 ? 18.732 -6.701 -24.617 1.00 96.81 118 TYR A O 1
ATOM 936 N N . TYR A 1 119 ? 18.746 -8.426 -26.054 1.00 95.69 119 TYR A N 1
ATOM 937 C CA . TYR A 1 119 ? 17.640 -9.157 -25.422 1.00 95.69 119 TYR A CA 1
ATOM 938 C C . TYR A 1 119 ? 17.810 -9.338 -23.909 1.00 95.69 119 TYR A C 1
ATOM 940 O O . TYR A 1 119 ? 16.831 -9.269 -23.172 1.00 95.69 119 TYR A O 1
ATOM 948 N N . ALA A 1 120 ? 19.046 -9.513 -23.432 1.00 97.06 120 ALA A N 1
ATOM 949 C CA . ALA A 1 120 ? 19.342 -9.612 -22.005 1.00 97.06 120 ALA A CA 1
ATOM 950 C C . ALA A 1 120 ? 18.885 -8.373 -21.214 1.00 97.06 120 ALA A C 1
ATOM 952 O O . ALA A 1 120 ? 18.409 -8.509 -20.093 1.00 97.06 120 ALA A O 1
ATOM 953 N N . LEU A 1 121 ? 18.969 -7.174 -21.799 1.00 96.75 121 LEU A N 1
ATOM 954 C CA . LEU A 1 121 ? 18.525 -5.940 -21.150 1.00 96.75 121 LEU A CA 1
ATOM 955 C C . LEU A 1 121 ? 16.998 -5.842 -21.110 1.00 96.75 121 LEU A C 1
ATOM 957 O O . LEU A 1 121 ? 16.434 -5.435 -20.096 1.00 96.75 121 LEU A O 1
ATOM 961 N N . ILE A 1 122 ? 16.327 -6.281 -22.178 1.00 95.88 122 ILE A N 1
ATOM 962 C CA . ILE A 1 122 ? 14.861 -6.382 -22.237 1.00 95.88 122 ILE A CA 1
ATOM 963 C C . ILE A 1 122 ? 14.363 -7.344 -21.152 1.00 95.88 122 ILE A C 1
ATOM 965 O O . ILE A 1 122 ? 13.437 -7.017 -20.410 1.00 95.88 122 ILE A O 1
ATOM 969 N N . GLN A 1 123 ? 15.022 -8.498 -21.008 1.00 96.94 123 GLN A N 1
ATOM 970 C CA . GLN A 1 123 ? 14.717 -9.456 -19.946 1.00 96.94 123 GLN A CA 1
ATOM 971 C C . GLN A 1 123 ? 15.017 -8.887 -18.559 1.00 96.94 123 GLN A C 1
ATOM 973 O O . GLN A 1 123 ? 14.182 -9.010 -17.670 1.00 96.94 123 GLN A O 1
ATOM 978 N N . ALA A 1 124 ? 16.153 -8.212 -18.362 1.00 96.38 124 ALA A N 1
ATOM 979 C CA . ALA A 1 124 ? 16.485 -7.585 -17.083 1.00 96.38 124 ALA A CA 1
ATOM 980 C C . ALA A 1 124 ? 15.422 -6.560 -16.651 1.00 96.38 124 ALA A C 1
ATOM 982 O O . ALA A 1 124 ? 14.981 -6.580 -15.502 1.00 96.38 124 ALA A O 1
ATOM 983 N N . HIS A 1 125 ? 14.950 -5.723 -17.579 1.00 97.12 125 HIS A N 1
ATOM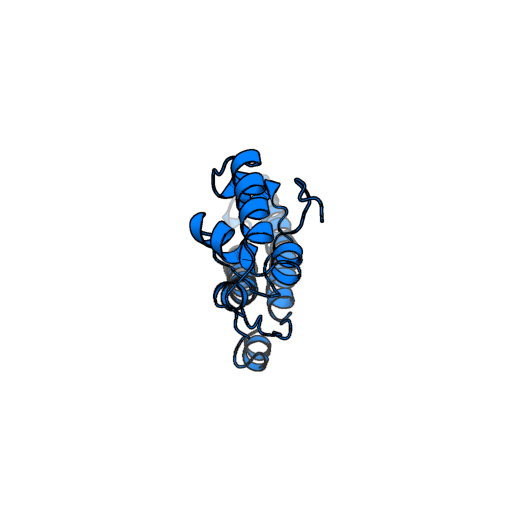 984 C CA . HIS A 1 125 ? 13.825 -4.816 -17.351 1.00 97.12 125 HIS A CA 1
ATOM 985 C C . HIS A 1 125 ? 12.543 -5.575 -16.964 1.00 97.12 125 HIS A C 1
ATOM 987 O O . HIS A 1 125 ? 11.912 -5.250 -15.956 1.00 97.12 125 HIS A O 1
ATOM 993 N N . GLY A 1 126 ? 12.178 -6.614 -17.722 1.00 96.81 126 GLY A N 1
ATOM 994 C CA . GLY A 1 126 ? 10.998 -7.435 -17.437 1.00 96.81 126 GLY A CA 1
ATOM 995 C C . GLY A 1 126 ? 11.064 -8.109 -16.062 1.00 96.81 126 GLY A C 1
ATOM 996 O O . GLY A 1 126 ? 10.111 -8.035 -15.287 1.00 96.81 126 GLY A O 1
ATOM 997 N N . HIS A 1 127 ? 12.209 -8.694 -15.705 1.00 97.69 127 HIS A N 1
ATOM 998 C CA . HIS A 1 127 ? 12.432 -9.288 -14.389 1.00 97.69 127 HIS A CA 1
ATOM 999 C C . HIS A 1 127 ? 12.355 -8.248 -13.264 1.00 97.69 127 HIS A C 1
ATOM 1001 O O . HIS A 1 127 ? 11.752 -8.527 -12.225 1.00 97.69 127 HIS A O 1
ATOM 1007 N N . ALA A 1 128 ? 12.898 -7.044 -13.471 1.00 97.06 128 ALA A N 1
ATOM 1008 C CA . ALA A 1 128 ? 12.790 -5.952 -12.507 1.00 97.06 128 ALA A CA 1
ATOM 1009 C C . ALA A 1 128 ? 11.331 -5.510 -12.290 1.00 97.06 128 ALA A C 1
ATOM 1011 O O . ALA A 1 128 ? 10.947 -5.244 -11.154 1.00 97.06 128 ALA A O 1
ATOM 1012 N N . GLN A 1 129 ? 10.498 -5.489 -13.335 1.00 97.62 129 GLN A N 1
ATOM 1013 C CA . GLN A 1 129 ? 9.070 -5.168 -13.213 1.00 97.62 129 GLN A CA 1
ATOM 1014 C C . GLN A 1 129 ? 8.274 -6.290 -12.523 1.00 97.62 129 GLN A C 1
ATOM 1016 O O . GLN A 1 129 ? 7.504 -6.030 -11.601 1.00 97.62 129 GLN A O 1
ATOM 1021 N N . ILE A 1 130 ? 8.464 -7.550 -12.921 1.00 97.88 130 ILE A N 1
ATOM 1022 C CA . ILE A 1 130 ? 7.652 -8.659 -12.397 1.00 97.88 130 ILE A CA 1
ATOM 1023 C C . ILE A 1 130 ? 8.121 -9.111 -11.014 1.00 97.88 130 ILE A C 1
ATOM 1025 O O . ILE A 1 130 ? 7.335 -9.115 -10.071 1.00 97.88 130 ILE A O 1
ATOM 1029 N N . TYR A 1 131 ? 9.390 -9.482 -10.861 1.00 96.62 131 TYR A N 1
ATOM 1030 C CA . TYR A 1 131 ? 9.900 -10.000 -9.588 1.00 96.62 131 TYR A CA 1
ATOM 1031 C C . TYR A 1 131 ? 10.300 -8.870 -8.645 1.00 96.62 131 TYR A C 1
ATOM 1033 O O . TYR A 1 131 ? 10.007 -8.933 -7.453 1.00 96.62 131 TYR A O 1
ATOM 1041 N N . GLY A 1 132 ? 10.931 -7.826 -9.186 1.00 96.31 132 GLY A N 1
ATOM 1042 C CA . GLY A 1 132 ? 11.397 -6.687 -8.403 1.00 96.31 132 GLY A CA 1
ATOM 1043 C C . GLY A 1 132 ? 10.266 -5.788 -7.915 1.00 96.31 132 GLY A C 1
ATOM 1044 O O . GLY A 1 132 ? 10.205 -5.481 -6.734 1.00 96.31 132 GLY A O 1
ATOM 1045 N N . TRP A 1 133 ? 9.351 -5.373 -8.789 1.00 97.94 133 TRP A N 1
ATOM 1046 C CA . TRP A 1 133 ? 8.255 -4.490 -8.397 1.00 97.94 133 TRP A CA 1
ATOM 1047 C C . TRP A 1 133 ? 7.018 -5.258 -7.942 1.00 97.94 133 TRP A C 1
ATOM 1049 O O . TRP A 1 133 ? 6.662 -5.183 -6.769 1.00 97.94 133 TRP A O 1
ATOM 1059 N N . VAL A 1 134 ? 6.361 -5.996 -8.842 1.00 98.12 134 VAL A N 1
ATOM 1060 C CA . VAL A 1 134 ? 5.074 -6.643 -8.535 1.00 98.12 134 VAL A CA 1
ATOM 1061 C C . VAL A 1 134 ? 5.235 -7.678 -7.421 1.00 98.12 134 VAL A C 1
ATOM 1063 O O . VAL A 1 134 ? 4.507 -7.628 -6.430 1.00 98.12 134 VAL A O 1
ATOM 1066 N N . GLY A 1 135 ? 6.222 -8.569 -7.537 1.00 97.81 135 GLY A N 1
ATOM 1067 C CA . GLY A 1 135 ? 6.495 -9.622 -6.560 1.00 97.81 135 GLY A CA 1
ATOM 1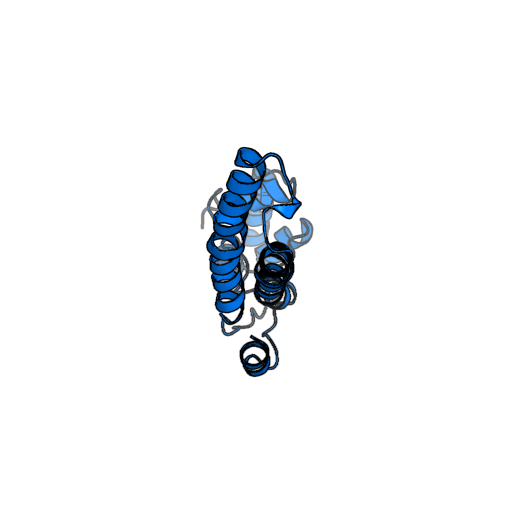068 C C . GLY A 1 135 ? 6.786 -9.074 -5.163 1.00 97.81 135 GLY A C 1
ATOM 1069 O O . GLY A 1 135 ? 6.090 -9.423 -4.208 1.00 97.81 135 GLY A O 1
ATOM 1070 N N . LEU A 1 136 ? 7.765 -8.172 -5.034 1.00 97.31 136 LEU A N 1
ATOM 1071 C CA . LEU A 1 136 ? 8.097 -7.578 -3.734 1.00 97.31 136 LEU A CA 1
ATOM 1072 C C . LEU A 1 136 ? 6.953 -6.717 -3.173 1.00 97.31 136 LEU A C 1
ATOM 1074 O O . LEU A 1 136 ? 6.706 -6.771 -1.969 1.00 97.31 136 LEU A O 1
ATOM 1078 N N . CYS A 1 137 ? 6.204 -5.983 -4.006 1.00 97.19 137 CYS A N 1
ATOM 1079 C CA . CYS A 1 137 ? 5.008 -5.267 -3.550 1.00 97.19 137 CYS A CA 1
ATOM 1080 C C . CYS A 1 137 ? 3.984 -6.229 -2.939 1.00 97.19 137 CYS A C 1
ATOM 1082 O O . CYS A 1 137 ? 3.531 -5.990 -1.821 1.00 97.19 137 CYS A O 1
ATOM 1084 N N . ILE A 1 138 ? 3.642 -7.324 -3.629 1.00 97.50 138 ILE A N 1
ATOM 1085 C CA . ILE A 1 138 ? 2.683 -8.323 -3.131 1.00 97.50 138 ILE A CA 1
ATOM 1086 C C . ILE A 1 138 ? 3.149 -8.892 -1.788 1.00 97.50 138 ILE A C 1
ATOM 1088 O O . ILE A 1 138 ? 2.360 -8.949 -0.845 1.00 97.50 138 ILE A O 1
ATOM 1092 N N . MET A 1 139 ? 4.429 -9.255 -1.672 1.00 96.25 139 MET A N 1
ATOM 1093 C CA . MET A 1 139 ? 4.994 -9.774 -0.423 1.00 96.25 139 MET A CA 1
ATOM 1094 C C . MET A 1 139 ? 4.905 -8.751 0.714 1.00 96.25 139 MET A C 1
ATOM 1096 O O . MET A 1 139 ? 4.447 -9.083 1.808 1.00 96.25 139 MET A O 1
ATOM 1100 N N . GLY A 1 140 ? 5.276 -7.495 0.456 1.00 94.88 140 GLY A N 1
ATOM 1101 C CA . GLY A 1 140 ? 5.157 -6.410 1.427 1.00 94.88 140 GLY A CA 1
ATOM 1102 C C . GLY A 1 140 ? 3.711 -6.188 1.880 1.00 94.88 140 GLY A C 1
ATOM 1103 O O . GLY A 1 140 ? 3.427 -6.184 3.077 1.00 94.88 140 GLY A O 1
ATOM 1104 N N . PHE A 1 141 ? 2.768 -6.086 0.943 1.00 94.06 141 PHE A N 1
ATOM 1105 C CA . PHE A 1 141 ? 1.351 -5.935 1.276 1.00 94.06 141 PHE A CA 1
ATOM 1106 C C . PHE A 1 141 ? 0.807 -7.128 2.062 1.00 94.06 141 PHE A C 1
ATOM 1108 O O . PHE A 1 141 ? 0.095 -6.921 3.041 1.00 94.06 141 PHE A O 1
ATOM 1115 N N . ALA A 1 142 ? 1.165 -8.361 1.699 1.00 93.50 142 ALA A N 1
ATOM 1116 C CA . ALA A 1 142 ? 0.736 -9.557 2.417 1.00 93.50 142 ALA A CA 1
ATOM 1117 C C . ALA A 1 142 ? 1.243 -9.566 3.870 1.00 93.50 142 ALA A C 1
ATOM 1119 O O . ALA A 1 142 ? 0.455 -9.781 4.794 1.00 93.50 142 ALA A O 1
ATOM 1120 N N . LEU A 1 143 ? 2.531 -9.264 4.081 1.00 92.12 143 LEU A N 1
ATOM 1121 C CA . LEU A 1 143 ? 3.141 -9.155 5.412 1.00 92.12 143 LEU A CA 1
ATOM 1122 C C . LEU A 1 143 ? 2.524 -8.022 6.246 1.00 92.12 143 LEU A C 1
ATOM 1124 O O . LEU A 1 143 ? 2.453 -8.124 7.469 1.00 92.12 143 LEU A O 1
ATOM 1128 N N . TYR A 1 144 ? 2.041 -6.961 5.599 1.00 88.81 144 TYR A N 1
ATOM 1129 C CA . TYR A 1 144 ? 1.327 -5.878 6.265 1.00 88.81 144 TYR A CA 1
ATOM 1130 C C . TYR A 1 144 ? -0.116 -6.263 6.632 1.00 88.81 144 TYR A C 1
ATOM 1132 O O . TYR A 1 144 ? -0.525 -6.096 7.785 1.00 88.81 144 TYR A O 1
ATOM 1140 N N . ILE A 1 145 ? -0.895 -6.763 5.670 1.00 87.25 145 ILE A N 1
ATOM 1141 C CA . ILE A 1 145 ? -2.353 -6.879 5.791 1.00 87.25 145 ILE A CA 1
ATOM 1142 C C . ILE A 1 145 ? -2.795 -8.163 6.492 1.00 87.25 145 ILE A C 1
ATOM 1144 O O . ILE A 1 145 ? -3.715 -8.118 7.304 1.00 87.25 145 ILE A O 1
ATOM 1148 N N . VAL A 1 146 ? -2.138 -9.302 6.244 1.00 89.19 146 VAL A N 1
ATOM 1149 C CA . VAL A 1 146 ? -2.594 -10.604 6.761 1.00 89.19 146 VAL A CA 1
ATOM 1150 C C . VAL A 1 146 ? -2.549 -10.665 8.294 1.00 89.19 146 VAL A C 1
ATOM 1152 O O . VAL A 1 146 ? -3.566 -11.045 8.881 1.00 89.19 146 VAL A O 1
ATOM 1155 N N . PRO A 1 147 ? -1.458 -10.259 8.982 1.00 85.44 147 PRO A N 1
ATOM 1156 C CA . PRO A 1 147 ? -1.430 -10.252 10.447 1.00 85.44 147 PRO A CA 1
ATOM 1157 C C . PRO A 1 147 ? -2.445 -9.274 11.052 1.00 85.44 147 PRO A C 1
ATOM 1159 O O . PRO A 1 147 ? -2.995 -9.536 12.118 1.00 85.44 147 PRO A O 1
ATOM 1162 N N . ARG A 1 148 ? -2.728 -8.158 10.362 1.00 80.75 148 ARG A N 1
ATOM 1163 C CA . ARG A 1 148 ? -3.726 -7.169 10.792 1.00 80.75 148 ARG A CA 1
ATOM 1164 C C . ARG A 1 148 ? -5.136 -7.739 10.673 1.00 80.75 148 ARG A C 1
ATOM 1166 O O . ARG A 1 148 ? -5.832 -7.832 11.674 1.00 80.75 148 ARG A O 1
ATOM 1173 N N . VAL A 1 149 ? -5.532 -8.224 9.500 1.00 79.75 149 VAL A N 1
ATOM 1174 C CA . VAL A 1 149 ? -6.868 -8.811 9.291 1.00 79.75 149 VAL A CA 1
ATOM 1175 C C . VAL A 1 149 ? -7.120 -9.994 10.228 1.00 79.75 149 VAL A C 1
ATOM 1177 O O . VAL A 1 149 ? -8.214 -10.125 10.763 1.00 79.75 149 VAL A O 1
ATOM 1180 N N . LYS A 1 150 ? -6.103 -10.826 10.487 1.00 81.31 150 LYS A N 1
ATOM 1181 C CA . LYS A 1 150 ? -6.206 -11.956 11.425 1.00 81.31 150 LYS A CA 1
ATOM 1182 C C . LYS A 1 150 ? -6.056 -11.575 12.901 1.00 81.31 150 LYS A C 1
ATOM 1184 O O . LYS A 1 150 ? -6.121 -12.467 13.741 1.00 81.31 150 LYS A O 1
ATOM 1189 N N . ASN A 1 151 ? -5.824 -10.298 13.206 1.00 77.25 151 ASN A N 1
ATOM 1190 C CA . ASN A 1 151 ? -5.560 -9.785 14.550 1.00 77.25 151 ASN A CA 1
ATOM 1191 C C . ASN A 1 151 ? -4.548 -10.651 15.327 1.00 77.25 151 ASN A C 1
ATOM 1193 O O . ASN A 1 151 ? -4.783 -11.073 16.457 1.00 77.25 151 ASN A O 1
ATOM 1197 N N . THR A 1 152 ? -3.433 -10.980 14.674 1.00 83.31 152 THR A N 1
ATOM 1198 C CA . THR A 1 152 ? -2.389 -11.850 15.220 1.00 83.31 152 THR A CA 1
ATOM 1199 C C . THR A 1 152 ? -1.006 -11.313 14.871 1.00 83.31 152 THR A C 1
ATOM 1201 O O . THR A 1 152 ? -0.831 -10.428 14.024 1.00 83.31 152 THR A O 1
ATOM 1204 N N . GLU A 1 153 ? 0.015 -11.820 15.545 1.00 86.69 153 GLU A N 1
ATOM 1205 C CA . GLU A 1 153 ? 1.392 -11.508 15.193 1.00 86.69 153 GLU A CA 1
ATOM 1206 C C . GLU A 1 153 ? 1.875 -12.369 14.033 1.00 86.69 153 GLU A C 1
ATOM 1208 O O . GLU A 1 153 ? 1.428 -13.501 13.832 1.00 86.69 153 GLU A O 1
ATOM 1213 N N . LEU A 1 154 ? 2.833 -11.847 13.266 1.00 87.25 154 LEU A N 1
ATOM 1214 C CA . LEU A 1 154 ? 3.512 -12.668 12.281 1.00 87.25 154 LEU A CA 1
ATOM 1215 C C . LEU A 1 154 ? 4.366 -13.711 13.013 1.00 87.25 154 LEU A C 1
ATOM 1217 O O . LEU A 1 154 ? 5.376 -13.391 13.645 1.00 87.25 154 LEU A O 1
ATOM 1221 N N . LYS A 1 155 ? 3.959 -14.978 12.920 1.00 84.31 155 LYS A N 1
ATOM 1222 C CA . LYS A 1 155 ? 4.722 -16.095 13.474 1.00 84.31 155 LYS A CA 1
ATOM 1223 C C . LYS A 1 155 ? 6.052 -16.212 12.720 1.00 84.31 155 LYS A C 1
ATOM 1225 O O . LYS A 1 155 ? 6.058 -16.276 11.496 1.00 84.31 155 LYS A O 1
ATOM 1230 N N . HIS A 1 156 ? 7.166 -16.270 13.450 1.00 86.62 156 HIS A N 1
ATOM 1231 C CA . HIS A 1 156 ? 8.525 -16.384 12.895 1.00 86.62 156 HIS A CA 1
ATOM 1232 C C . HIS A 1 156 ? 8.984 -15.195 12.028 1.00 86.62 156 HIS A C 1
ATOM 1234 O O . HIS A 1 156 ? 9.511 -15.385 10.934 1.00 86.62 156 HIS A O 1
ATOM 1240 N N . ARG A 1 157 ? 8.882 -13.966 12.551 1.00 86.19 157 ARG A N 1
ATOM 1241 C CA . ARG A 1 157 ? 9.373 -12.723 11.907 1.00 86.19 157 ARG A CA 1
ATOM 1242 C C . ARG A 1 157 ? 10.800 -12.825 11.340 1.00 86.19 157 ARG A C 1
ATOM 1244 O O . ARG A 1 157 ? 11.113 -12.234 10.313 1.00 86.19 157 ARG A O 1
ATOM 1251 N N . GLY A 1 158 ? 11.668 -13.617 11.978 1.00 84.75 158 GLY A N 1
ATOM 1252 C CA . GLY A 1 158 ? 13.030 -13.872 11.501 1.00 84.75 158 GLY A CA 1
ATOM 1253 C C . GLY A 1 158 ? 13.091 -14.514 10.110 1.00 84.75 158 GLY A C 1
ATOM 1254 O O . GLY A 1 158 ? 13.950 -14.141 9.320 1.00 84.75 158 GLY A O 1
ATOM 1255 N N . LEU A 1 159 ? 12.153 -15.404 9.766 1.00 87.81 159 LEU A N 1
ATOM 1256 C CA . LEU A 1 159 ? 12.118 -16.043 8.444 1.00 87.81 159 LEU A CA 1
ATOM 1257 C C . LEU A 1 159 ? 11.806 -15.037 7.336 1.00 87.81 159 LEU A C 1
ATOM 1259 O O . LEU A 1 159 ? 12.425 -15.093 6.280 1.00 87.81 159 LEU A O 1
ATOM 1263 N N . ALA A 1 160 ? 10.921 -14.069 7.590 1.00 88.19 160 ALA A N 1
ATOM 1264 C CA . ALA A 1 160 ? 10.625 -13.014 6.622 1.00 88.19 160 ALA A CA 1
ATOM 1265 C C . ALA A 1 160 ? 11.870 -12.177 6.278 1.00 88.19 160 ALA A C 1
ATOM 1267 O O . ALA A 1 160 ? 12.011 -11.735 5.144 1.00 88.19 160 ALA A O 1
ATOM 1268 N N . ASN A 1 161 ? 12.790 -12.000 7.232 1.00 85.88 161 ASN A N 1
ATOM 1269 C CA . ASN A 1 161 ? 14.063 -11.319 6.992 1.00 85.88 161 ASN A CA 1
ATOM 1270 C C . ASN A 1 161 ? 15.090 -12.185 6.251 1.00 85.88 161 ASN A C 1
ATOM 1272 O O . ASN A 1 161 ? 15.932 -11.629 5.561 1.00 85.88 161 ASN A O 1
ATOM 1276 N N . VAL A 1 162 ? 15.045 -13.511 6.406 1.00 89.00 162 VAL A N 1
ATOM 1277 C CA . VAL A 1 162 ? 15.930 -14.446 5.685 1.00 89.00 162 VAL A CA 1
ATOM 1278 C C . VAL A 1 162 ? 15.483 -14.628 4.234 1.00 89.00 162 VAL A C 1
ATOM 1280 O O . VAL A 1 162 ? 16.313 -14.828 3.356 1.00 89.00 162 VAL A O 1
ATOM 1283 N N . CYS A 1 163 ? 14.174 -14.577 3.983 1.00 84.62 163 CYS A N 1
ATOM 1284 C CA . CYS A 1 163 ? 13.594 -14.713 2.647 1.00 84.62 163 CYS A CA 1
ATOM 1285 C C . CYS A 1 163 ? 13.553 -13.401 1.842 1.00 84.62 163 CYS A C 1
ATOM 1287 O O . CYS A 1 163 ? 13.078 -13.427 0.708 1.00 84.62 163 CYS A O 1
ATOM 1289 N N . TYR A 1 164 ? 13.976 -12.280 2.434 1.00 85.50 164 TYR A N 1
ATOM 1290 C CA . TYR A 1 164 ? 14.157 -10.998 1.750 1.00 85.50 164 TYR A CA 1
ATOM 1291 C C . TYR A 1 164 ? 15.514 -10.969 1.040 1.00 85.50 164 TYR A C 1
ATOM 1293 O O . TYR A 1 164 ? 15.532 -10.630 -0.163 1.00 85.50 164 TYR A O 1
#

Sequence (164 aa):
MEINRNTIIKDLIESHRETLAVFKKYNLVIAGGVRGPNEPIAFFAKAHEVDYDTLVKELNEAIEKGGGEHIEIPMLEEDKSYEKFVKTAIILTLTVGVTFGAIMLSYIAIKLNFNSIYYALIQAHGHAQIYGWVGLCIMGFALYIVPRVKNTELKHRGLANVCY

Radius of gyration: 23.79 Å; chains: 1; bounding box: 49×30×65 Å

Secondary structure (DSSP, 8-state):
----TT-BHHHHHHH-TTHHHHHHHTT---TTGGGS---BHHHHHHHTT--HHHHHHHHHHHHHH----------PPP--HHHHHHHHHHHHIIIIIIIHHHHHHHHHHHHT-GGGS-HHHHHHHHHIIIIIIIIHHHHHHHHHHHHHHTTS--TTHHHHHH--